Protein AF-A0A7X2RWZ2-F1 (afdb_monomer)

Mean predicted aligned error: 3.16 Å

InterPro domains:
  IPR001826 RHS protein, conserved region [PF03527] (48-76)

pLDDT: mean 95.61, std 4.51, range [72.75, 98.75]

Structure (mmCIF, N/CA/C/O backbone):
data_AF-A0A7X2RWZ2-F1
#
_entry.id   AF-A0A7X2RWZ2-F1
#
loop_
_atom_site.group_PDB
_atom_site.id
_atom_site.type_symbol
_atom_site.label_atom_id
_atom_site.label_alt_id
_atom_site.label_comp_id
_atom_site.label_asym_id
_atom_site.label_entity_id
_atom_site.label_seq_id
_atom_site.pdbx_PDB_ins_code
_atom_site.Cartn_x
_atom_site.Cartn_y
_atom_site.Cartn_z
_atom_site.occupancy
_atom_site.B_iso_or_equiv
_atom_site.auth_seq_id
_atom_site.auth_comp_id
_atom_site.auth_asym_id
_atom_site.auth_atom_id
_atom_site.pdbx_PDB_model_num
ATOM 1 N N . GLU A 1 1 ? 3.005 1.895 22.714 1.00 75.25 1 GLU A N 1
ATOM 2 C CA . GLU A 1 1 ? 1.857 1.322 21.978 1.00 75.25 1 GLU A CA 1
ATOM 3 C C . GLU A 1 1 ? 2.332 0.119 21.176 1.00 75.25 1 GLU A C 1
ATOM 5 O O . GLU A 1 1 ? 3.485 0.117 20.757 1.00 75.25 1 GLU A O 1
ATOM 10 N N . HIS A 1 2 ? 1.506 -0.920 21.037 1.00 89.50 2 HIS A N 1
ATOM 11 C CA . HIS A 1 2 ? 1.849 -2.140 20.298 1.00 89.50 2 HIS A CA 1
ATOM 12 C C . HIS A 1 2 ? 1.210 -2.079 18.906 1.00 89.50 2 HIS A C 1
ATOM 14 O O . HIS A 1 2 ? 0.019 -1.789 18.804 1.00 89.50 2 HIS A O 1
ATOM 20 N N . LYS A 1 3 ? 1.990 -2.346 17.854 1.00 95.56 3 LYS A N 1
ATOM 21 C CA . LYS A 1 3 ? 1.509 -2.437 16.471 1.00 95.56 3 LYS A CA 1
ATOM 22 C C . LYS A 1 3 ? 1.756 -3.854 15.961 1.00 95.56 3 LYS A C 1
ATOM 24 O O . LYS A 1 3 ? 2.883 -4.341 16.035 1.00 95.56 3 LYS A O 1
ATOM 29 N N . ASN A 1 4 ? 0.706 -4.491 15.456 1.00 97.25 4 ASN A N 1
ATOM 30 C CA . ASN A 1 4 ? 0.766 -5.821 14.861 1.00 97.25 4 ASN A CA 1
ATOM 31 C C . ASN A 1 4 ? 0.959 -5.716 13.352 1.00 97.25 4 ASN A C 1
ATOM 33 O O . ASN A 1 4 ? 0.412 -4.817 12.714 1.00 97.25 4 ASN A O 1
ATOM 37 N N . PHE A 1 5 ? 1.690 -6.671 12.780 1.00 97.75 5 PHE A N 1
ATOM 38 C CA . PHE A 1 5 ? 1.904 -6.755 11.341 1.00 97.75 5 PHE A CA 1
ATOM 39 C C . PHE A 1 5 ? 1.630 -8.171 10.840 1.00 97.75 5 PHE A C 1
ATOM 41 O O . PHE A 1 5 ? 2.129 -9.144 11.406 1.00 97.75 5 PHE A O 1
ATOM 48 N N . LEU A 1 6 ? 0.878 -8.279 9.748 1.00 98.00 6 LEU A N 1
ATOM 49 C CA . LEU A 1 6 ? 0.638 -9.525 9.032 1.00 98.00 6 LEU A CA 1
ATOM 50 C C . LEU A 1 6 ? 1.422 -9.515 7.724 1.00 98.00 6 LEU A C 1
ATOM 52 O O . LEU A 1 6 ? 1.301 -8.579 6.933 1.00 98.00 6 LEU A O 1
ATOM 56 N N . TRP A 1 7 ? 2.168 -10.585 7.472 1.00 97.50 7 TRP A N 1
ATOM 57 C CA . TRP A 1 7 ? 3.031 -10.718 6.303 1.00 97.50 7 TRP A CA 1
ATOM 58 C C . TRP A 1 7 ? 2.726 -11.992 5.517 1.00 97.50 7 TRP A C 1
ATOM 60 O O . TRP A 1 7 ? 2.376 -13.023 6.088 1.00 97.50 7 TRP A O 1
ATOM 70 N N . GLN A 1 8 ? 2.922 -11.930 4.201 1.00 95.62 8 GLN A N 1
ATOM 71 C CA . GLN A 1 8 ? 2.962 -13.084 3.309 1.00 95.62 8 GLN A CA 1
ATOM 72 C C . GLN A 1 8 ? 4.215 -12.995 2.435 1.00 95.62 8 GLN A C 1
ATOM 74 O O . GLN A 1 8 ? 4.264 -12.245 1.457 1.00 95.62 8 GLN A O 1
ATOM 79 N N . GLY A 1 9 ? 5.243 -13.764 2.795 1.00 94.69 9 GLY A N 1
ATOM 80 C CA . GLY A 1 9 ? 6.578 -13.576 2.227 1.00 94.69 9 GLY A CA 1
ATOM 81 C C . GLY A 1 9 ? 7.091 -12.170 2.549 1.00 94.69 9 GLY A C 1
ATOM 82 O O . GLY A 1 9 ? 7.034 -11.748 3.700 1.00 94.69 9 GLY A O 1
ATOM 83 N N . LEU A 1 10 ? 7.534 -11.430 1.528 1.00 94.19 10 LEU A N 1
ATOM 84 C CA . LEU A 1 10 ? 7.992 -10.037 1.666 1.00 94.19 10 LEU A CA 1
ATOM 85 C C . LEU A 1 10 ? 6.866 -8.994 1.520 1.00 94.19 10 LEU A C 1
ATOM 87 O O . LEU A 1 10 ? 7.140 -7.801 1.445 1.00 94.19 10 LEU A O 1
ATOM 91 N N . ARG A 1 11 ? 5.599 -9.422 1.459 1.00 95.56 11 ARG A N 1
ATOM 92 C CA . ARG A 1 11 ? 4.441 -8.524 1.347 1.00 95.56 11 ARG A CA 1
ATOM 93 C C . ARG A 1 11 ? 3.819 -8.293 2.713 1.00 95.56 11 ARG A C 1
ATOM 95 O O . ARG A 1 11 ? 3.391 -9.254 3.354 1.00 95.56 11 ARG A O 1
ATOM 102 N N . MET A 1 12 ? 3.741 -7.037 3.142 1.00 97.12 12 MET A N 1
ATOM 103 C CA . MET A 1 12 ? 2.991 -6.659 4.337 1.00 97.12 12 MET A CA 1
ATOM 104 C C . MET A 1 12 ? 1.519 -6.601 3.958 1.00 97.12 12 MET A C 1
ATOM 106 O O . MET A 1 12 ? 1.117 -5.720 3.216 1.00 97.12 12 MET A O 1
ATOM 110 N N . LEU A 1 13 ? 0.715 -7.544 4.435 1.00 97.62 13 LEU A N 1
ATOM 111 C CA . LEU A 1 13 ? -0.712 -7.580 4.128 1.00 97.62 13 LEU A CA 1
ATOM 112 C C . LEU A 1 13 ? -1.502 -6.636 5.021 1.00 97.62 13 LEU A C 1
ATOM 114 O O . LEU A 1 13 ? -2.465 -6.035 4.560 1.00 97.62 13 LEU A O 1
ATOM 118 N N . ARG A 1 14 ? -1.121 -6.503 6.293 1.00 98.06 14 ARG A N 1
ATOM 119 C CA . ARG A 1 14 ? -1.842 -5.649 7.237 1.00 98.06 14 ARG A CA 1
ATOM 120 C C . ARG A 1 14 ? -0.921 -5.075 8.303 1.00 98.06 14 ARG A C 1
ATOM 122 O O . ARG A 1 14 ? -0.037 -5.776 8.787 1.00 98.06 14 ARG A O 1
ATOM 129 N N . GLU A 1 15 ? -1.184 -3.840 8.706 1.00 97.81 15 GLU A N 1
ATOM 130 C CA . GLU A 1 15 ? -0.747 -3.285 9.991 1.00 97.81 15 GLU A CA 1
ATOM 131 C C . GLU A 1 15 ? -1.971 -2.928 10.845 1.00 97.81 15 GLU A C 1
ATOM 133 O O . GLU A 1 15 ? -3.013 -2.548 10.308 1.00 97.81 15 GLU A O 1
ATOM 138 N N . GLU A 1 16 ? -1.864 -3.074 12.164 1.00 97.31 16 GLU A N 1
ATOM 139 C CA . GLU A 1 16 ? -2.988 -2.857 13.079 1.00 97.31 16 GLU A CA 1
ATOM 140 C C . GLU A 1 16 ? -2.534 -2.302 14.432 1.00 97.31 16 GLU A C 1
ATOM 142 O O . GLU A 1 16 ? -1.553 -2.760 15.026 1.00 97.31 16 GLU A O 1
ATOM 147 N N . THR A 1 17 ? -3.287 -1.326 14.928 1.00 96.62 17 THR A N 1
ATOM 148 C CA . THR A 1 17 ? -3.253 -0.795 16.295 1.00 96.62 17 THR A 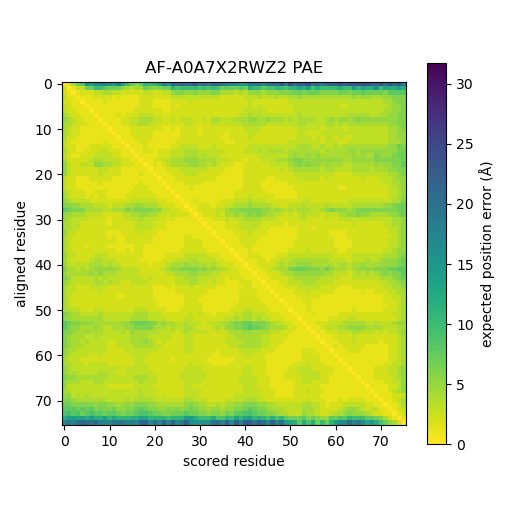CA 1
ATOM 149 C C . THR A 1 17 ? -4.676 -0.829 16.862 1.00 96.62 17 THR A C 1
ATOM 151 O O . THR A 1 17 ? -5.630 -0.949 16.093 1.00 96.62 17 THR A O 1
ATOM 154 N N . PRO A 1 18 ? -4.883 -0.718 18.187 1.00 96.00 18 PRO A N 1
ATOM 155 C CA . PRO A 1 18 ? -6.237 -0.614 18.731 1.00 96.00 18 PRO A CA 1
ATOM 156 C C . PRO A 1 18 ? -7.024 0.512 18.038 1.00 96.00 18 PRO A C 1
ATOM 158 O O . PRO A 1 18 ? -6.562 1.651 18.009 1.00 96.00 18 PRO A O 1
ATOM 161 N N . GLY A 1 19 ? -8.169 0.178 17.437 1.00 95.19 19 GLY A N 1
ATOM 162 C CA . GLY A 1 19 ? -9.037 1.128 16.732 1.00 95.19 19 GLY A CA 1
ATOM 163 C C . GLY A 1 19 ? -8.615 1.510 15.304 1.00 95.19 19 GLY A C 1
ATOM 164 O O . GLY A 1 19 ? -9.323 2.294 14.675 1.00 95.19 19 GLY A O 1
ATOM 165 N N . GLN A 1 20 ? -7.512 0.978 14.756 1.00 97.38 20 GLN A N 1
ATOM 166 C CA . GLN A 1 20 ? -7.082 1.272 13.381 1.00 97.38 20 GLN A CA 1
ATOM 167 C C . GLN A 1 20 ? -6.416 0.071 12.697 1.00 97.38 20 GLN A C 1
ATOM 169 O O . GLN A 1 20 ? -5.538 -0.577 13.262 1.00 97.38 20 GLN A O 1
ATOM 174 N N . SER A 1 21 ? -6.757 -0.179 11.432 1.00 97.62 21 SER A N 1
ATOM 175 C CA . SER A 1 21 ? -6.047 -1.149 10.593 1.00 97.62 21 SER A CA 1
ATOM 176 C C . SER A 1 21 ? -5.857 -0.646 9.166 1.00 97.62 21 SER A C 1
ATOM 178 O O . SER A 1 21 ? -6.712 0.060 8.634 1.00 97.62 21 SER A O 1
ATOM 180 N N . SER A 1 22 ? -4.750 -1.053 8.548 1.00 98.25 22 SER A N 1
ATOM 181 C CA . SER A 1 22 ? -4.436 -0.775 7.145 1.00 98.25 22 SER A CA 1
ATOM 182 C C . SER A 1 22 ? -4.196 -2.099 6.429 1.00 98.25 22 SER A C 1
ATOM 184 O O . SER A 1 22 ? -3.295 -2.842 6.816 1.00 98.25 22 SER A O 1
ATOM 186 N N . LEU A 1 23 ? -4.988 -2.416 5.407 1.00 98.31 23 LEU A N 1
ATOM 187 C CA . LEU A 1 23 ? -4.829 -3.597 4.554 1.00 98.31 23 LEU A CA 1
ATOM 188 C C . LEU A 1 23 ? -4.173 -3.192 3.231 1.00 98.31 23 LEU A C 1
ATOM 190 O O . LEU A 1 23 ? -4.641 -2.261 2.582 1.00 98.31 23 LEU A O 1
ATOM 194 N N . TYR A 1 24 ? -3.152 -3.925 2.799 1.00 98.12 24 TYR A N 1
ATOM 195 C CA . TYR A 1 24 ? -2.473 -3.716 1.523 1.00 98.12 24 TYR A CA 1
ATOM 196 C C . TYR A 1 24 ? -2.801 -4.845 0.551 1.00 98.12 24 TYR A C 1
ATOM 198 O O . TYR A 1 24 ? -2.712 -6.032 0.876 1.00 98.12 24 TYR A O 1
ATOM 206 N N . ILE A 1 25 ? -3.165 -4.455 -0.663 1.00 97.88 25 ILE A N 1
ATOM 207 C CA . ILE A 1 25 ? -3.492 -5.340 -1.774 1.00 97.88 25 ILE A CA 1
ATOM 208 C C . ILE A 1 25 ? -2.387 -5.180 -2.811 1.00 97.88 25 ILE A C 1
ATOM 210 O O . ILE A 1 25 ? -1.982 -4.061 -3.114 1.00 97.88 25 ILE A O 1
ATOM 214 N N . TYR A 1 26 ? -1.915 -6.295 -3.355 1.00 97.50 26 TYR A N 1
ATOM 215 C CA . TYR A 1 26 ? -0.823 -6.344 -4.325 1.00 97.50 26 TYR A CA 1
ATOM 216 C C . TYR A 1 26 ? -1.314 -6.897 -5.656 1.00 97.50 26 TYR A C 1
ATOM 218 O O . TYR A 1 26 ? -2.262 -7.687 -5.695 1.00 97.50 26 TYR A O 1
ATOM 226 N N . GLU A 1 27 ? -0.635 -6.526 -6.735 1.00 95.31 27 GLU A N 1
ATOM 227 C CA . GLU A 1 27 ? -0.871 -7.131 -8.040 1.00 95.31 27 GLU A CA 1
ATOM 228 C C . GLU A 1 27 ? -0.587 -8.651 -8.018 1.00 95.31 27 GLU A C 1
ATOM 230 O O . GLU A 1 27 ? 0.322 -9.120 -7.311 1.00 95.31 27 GLU A O 1
ATOM 235 N N . PRO A 1 28 ? -1.336 -9.461 -8.790 1.00 93.81 28 PRO A N 1
ATOM 236 C CA . PRO A 1 28 ? -1.105 -10.899 -8.870 1.00 93.81 28 PRO A CA 1
ATOM 237 C C . PRO A 1 28 ? 0.334 -11.236 -9.284 1.00 93.81 28 PRO A C 1
ATOM 239 O O . PRO A 1 28 ? 0.832 -10.759 -10.297 1.00 93.81 28 PRO A O 1
ATOM 242 N N . GLY A 1 29 ? 1.004 -12.088 -8.504 1.00 91.38 29 GLY A N 1
ATOM 243 C CA . GLY A 1 29 ? 2.372 -12.536 -8.801 1.00 91.38 29 GLY A CA 1
ATOM 244 C C . GLY A 1 29 ? 3.466 -11.474 -8.625 1.00 91.38 29 GLY A C 1
ATOM 245 O O . GLY A 1 29 ? 4.612 -11.746 -8.969 1.00 91.38 29 GLY A O 1
ATOM 246 N N . SER A 1 30 ? 3.140 -10.302 -8.074 1.00 92.25 30 SER A N 1
ATOM 247 C CA . SER A 1 30 ? 4.059 -9.171 -7.925 1.00 92.25 30 SER A CA 1
ATOM 248 C C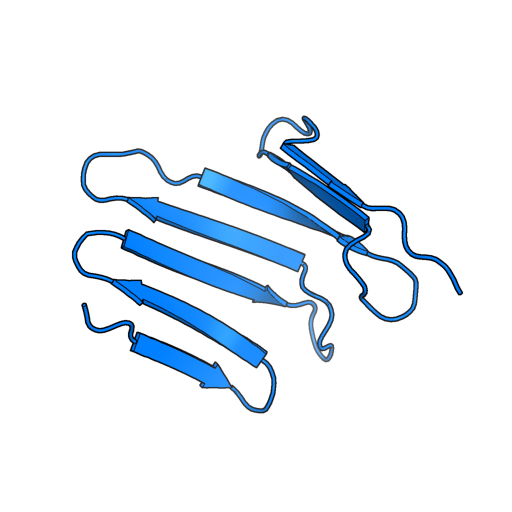 . SER A 1 30 ? 4.187 -8.717 -6.464 1.00 92.25 30 SER A C 1
ATOM 250 O O . SER A 1 30 ? 3.423 -9.122 -5.576 1.00 92.25 30 SER A O 1
ATOM 252 N N . TYR A 1 31 ? 5.188 -7.869 -6.229 1.00 93.69 31 TYR A N 1
ATOM 253 C CA . TYR A 1 31 ? 5.380 -7.095 -5.001 1.00 93.69 31 TYR A CA 1
ATOM 254 C C . TYR A 1 31 ? 4.926 -5.636 -5.154 1.00 93.69 31 TYR A C 1
ATOM 256 O O . TYR A 1 31 ? 4.964 -4.893 -4.175 1.00 93.69 31 TYR A O 1
ATOM 264 N N . ALA A 1 32 ? 4.475 -5.234 -6.345 1.00 95.62 32 ALA A N 1
ATOM 265 C CA . ALA A 1 32 ? 3.914 -3.912 -6.580 1.00 95.62 32 ALA A CA 1
ATOM 266 C C . ALA A 1 32 ? 2.576 -3.767 -5.827 1.00 95.62 32 ALA A C 1
ATOM 268 O O . ALA A 1 32 ? 1.685 -4.619 -5.979 1.00 95.62 32 ALA A O 1
ATOM 269 N N . PRO A 1 33 ? 2.430 -2.742 -4.970 1.00 96.94 33 PRO A N 1
ATOM 270 C CA . PRO A 1 33 ? 1.177 -2.491 -4.282 1.00 96.94 33 PRO A CA 1
ATOM 271 C C . PRO A 1 33 ? 0.145 -1.953 -5.277 1.00 96.94 33 PRO A C 1
ATOM 273 O O . PRO A 1 33 ? 0.454 -1.114 -6.114 1.00 96.94 33 PRO A O 1
ATOM 276 N N . LEU A 1 34 ? -1.088 -2.428 -5.159 1.00 97.44 34 LEU A N 1
ATOM 277 C CA . LEU A 1 34 ? -2.215 -2.027 -5.996 1.00 97.44 34 LEU A CA 1
ATOM 278 C C . LEU A 1 34 ? -3.126 -1.049 -5.252 1.00 97.44 34 LEU A C 1
ATOM 280 O O . LEU A 1 34 ? -3.475 0.015 -5.758 1.00 97.44 34 LEU A O 1
ATOM 284 N N . ALA A 1 35 ? -3.508 -1.404 -4.026 1.00 98.25 35 ALA A N 1
ATOM 285 C CA . ALA A 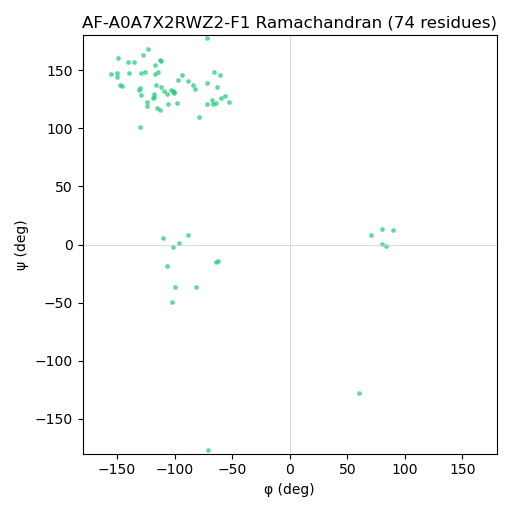1 35 ? -4.435 -0.609 -3.233 1.00 98.25 35 ALA A CA 1
ATOM 286 C C . ALA A 1 35 ? -4.168 -0.736 -1.732 1.00 98.25 35 ALA A C 1
ATOM 288 O O . ALA A 1 35 ? -3.550 -1.697 -1.266 1.00 98.25 35 ALA A O 1
ATOM 289 N N . ARG A 1 36 ? -4.672 0.237 -0.975 1.00 98.19 36 ARG A N 1
ATOM 290 C CA . ARG A 1 36 ? -4.678 0.246 0.488 1.00 98.19 36 ARG A CA 1
ATOM 291 C C . ARG A 1 36 ? -6.077 0.568 0.995 1.00 98.19 36 ARG A C 1
ATOM 293 O O . ARG A 1 36 ? -6.705 1.501 0.500 1.00 98.19 36 ARG A O 1
ATOM 300 N N . VAL A 1 37 ? -6.539 -0.184 1.987 1.00 98.50 37 VAL A N 1
ATOM 301 C CA . VAL A 1 37 ? -7.794 0.081 2.697 1.00 98.50 37 VAL A CA 1
ATOM 302 C C . VAL A 1 37 ? -7.478 0.408 4.143 1.00 98.50 37 VA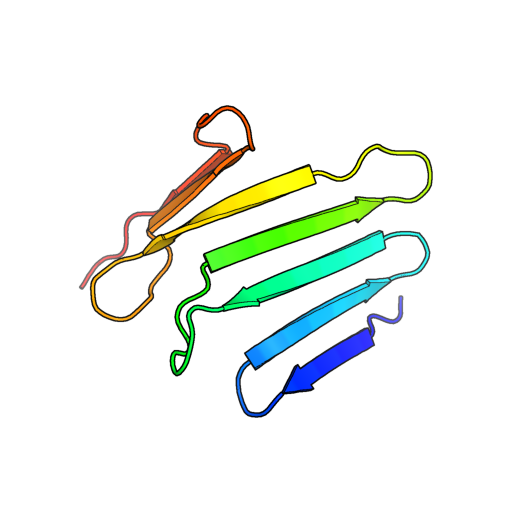L A C 1
ATOM 304 O O . VAL A 1 37 ? -6.964 -0.448 4.864 1.00 98.50 37 VAL A O 1
ATOM 307 N N . ASP A 1 38 ? -7.822 1.619 4.559 1.00 98.19 38 ASP A N 1
ATOM 308 C CA . ASP A 1 38 ? -7.711 2.054 5.944 1.00 98.19 38 ASP A CA 1
ATOM 309 C C . ASP A 1 38 ? -9.079 1.998 6.620 1.00 98.19 38 ASP A C 1
ATOM 311 O O . ASP A 1 38 ? -10.073 2.520 6.108 1.00 98.19 38 ASP A O 1
ATOM 315 N N . GLN A 1 39 ? -9.111 1.379 7.795 1.00 97.94 39 GLN A N 1
ATOM 316 C CA . GLN A 1 39 ? -10.257 1.349 8.691 1.00 97.94 39 GLN A CA 1
ATOM 317 C C . GLN A 1 39 ? -9.856 1.997 10.009 1.00 97.94 39 GLN A C 1
ATOM 319 O O . GLN A 1 39 ? -8.900 1.558 10.648 1.00 97.94 39 GLN A O 1
ATOM 324 N N . ILE A 1 40 ? -10.631 2.991 10.433 1.00 97.62 40 ILE A N 1
ATOM 325 C CA . ILE A 1 40 ? -10.583 3.569 11.778 1.00 97.62 40 ILE A CA 1
ATOM 326 C C . ILE A 1 40 ? -11.933 3.279 12.436 1.00 97.62 40 ILE A C 1
ATOM 328 O O . ILE A 1 40 ? -12.971 3.343 11.776 1.00 97.62 40 ILE A O 1
ATOM 332 N N . GLU A 1 41 ? -11.937 2.881 13.703 1.00 96.50 41 GLU A N 1
ATOM 333 C CA . GLU A 1 41 ? -13.168 2.587 14.436 1.00 96.50 41 GLU A CA 1
ATOM 334 C C . GLU A 1 41 ? -14.073 3.828 14.498 1.00 96.50 41 GLU A C 1
ATOM 336 O O . GLU A 1 41 ? -13.648 4.904 14.909 1.00 96.50 41 GLU A O 1
ATOM 341 N N . GLY A 1 42 ? -15.325 3.678 14.060 1.00 96.75 42 GLY A N 1
ATOM 342 C CA . GLY A 1 42 ? -16.287 4.782 13.989 1.00 96.75 42 GLY A CA 1
ATOM 343 C C . GLY A 1 42 ? -16.190 5.660 12.734 1.00 96.75 42 GLY A C 1
ATOM 344 O O . GLY A 1 42 ? -17.011 6.563 12.590 1.00 96.75 42 GLY A O 1
ATOM 345 N N . GLU A 1 43 ? -15.256 5.392 11.815 1.00 97.44 43 GLU A N 1
ATOM 346 C CA . GLU A 1 43 ? -15.175 6.054 10.506 1.00 97.44 43 GLU A CA 1
ATOM 347 C C . GLU A 1 43 ? -15.501 5.097 9.347 1.00 97.44 43 GLU A C 1
ATOM 349 O O . GLU A 1 43 ? -15.345 3.874 9.442 1.00 97.44 43 GLU A O 1
ATOM 354 N N . ASP A 1 44 ? -15.904 5.677 8.215 1.00 96.88 44 ASP A N 1
ATOM 355 C CA . ASP A 1 44 ? -16.004 4.954 6.949 1.00 96.88 44 ASP A CA 1
ATOM 356 C C . ASP A 1 44 ? -14.619 4.513 6.453 1.00 96.88 44 ASP A C 1
ATOM 358 O O . ASP A 1 44 ? -13.606 5.193 6.648 1.00 96.88 44 ASP A O 1
ATOM 362 N N . GLN A 1 45 ? -14.583 3.378 5.753 1.00 97.00 45 GLN A N 1
ATOM 363 C CA . GLN A 1 45 ? -13.359 2.874 5.134 1.00 97.00 45 GLN A CA 1
ATOM 364 C C . GLN A 1 45 ? -12.839 3.834 4.069 1.00 97.00 45 GLN A C 1
ATOM 366 O O . GLN A 1 45 ? -13.587 4.300 3.206 1.00 97.00 45 GLN A O 1
ATOM 371 N N . LYS A 1 46 ? -11.526 4.066 4.082 1.00 98.19 46 LYS A N 1
ATOM 372 C CA . LYS A 1 46 ? -10.840 4.876 3.073 1.00 98.19 46 LYS A CA 1
ATOM 373 C C . LYS A 1 46 ? -10.056 3.957 2.148 1.00 98.19 46 LYS A C 1
ATOM 375 O O . LYS A 1 46 ? -9.196 3.203 2.596 1.00 98.19 46 LYS A O 1
ATOM 380 N N . LEU A 1 47 ? -10.376 4.021 0.859 1.00 98.31 47 LEU A N 1
ATOM 381 C CA . LEU A 1 47 ? -9.711 3.262 -0.194 1.00 98.31 47 LEU A CA 1
ATOM 382 C C . LEU A 1 47 ? -8.760 4.168 -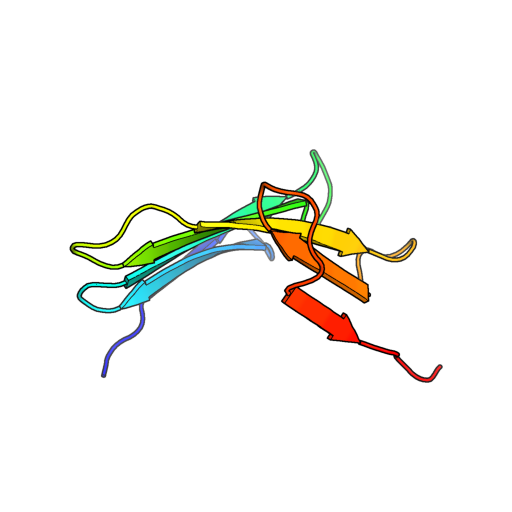0.968 1.00 98.31 47 LEU A C 1
ATOM 384 O O . LEU A 1 47 ? -9.144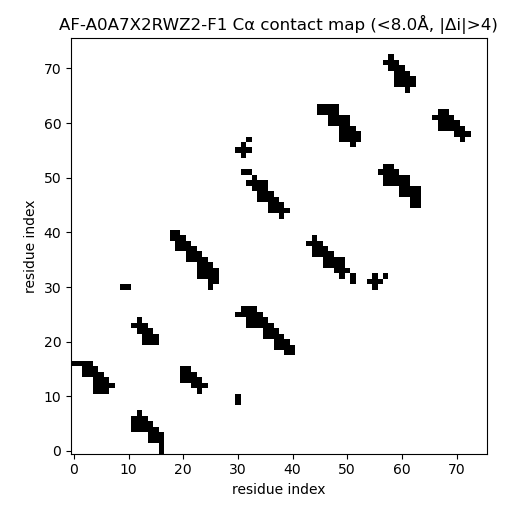 5.257 -1.403 1.00 98.31 47 LEU A O 1
ATOM 388 N N . TYR A 1 48 ? -7.552 3.662 -1.174 1.00 98.62 48 TYR A N 1
ATOM 389 C CA . TYR A 1 48 ? -6.503 4.328 -1.918 1.00 98.62 48 TYR A CA 1
ATOM 390 C C . TYR A 1 48 ? -5.907 3.413 -2.983 1.00 98.62 48 TYR A C 1
ATOM 392 O O . TYR A 1 48 ? -5.781 2.208 -2.762 1.00 98.62 48 TYR A O 1
ATOM 400 N N . TYR A 1 49 ? -5.483 4.000 -4.098 1.00 98.56 49 TYR A N 1
ATOM 401 C CA . TYR A 1 49 ? -4.849 3.303 -5.215 1.00 98.56 49 TYR A CA 1
ATOM 402 C C . TYR A 1 49 ? -3.436 3.817 -5.428 1.00 98.56 49 TYR A C 1
ATOM 404 O O . TYR A 1 49 ? -3.231 5.029 -5.509 1.00 98.56 49 TYR A O 1
ATOM 412 N N . PHE A 1 50 ? -2.480 2.896 -5.506 1.00 98.25 50 PHE A N 1
ATOM 413 C CA . PHE A 1 50 ? -1.089 3.219 -5.790 1.00 98.25 50 PHE A CA 1
ATOM 414 C C . PHE A 1 50 ? -0.875 3.341 -7.296 1.00 98.25 50 PHE A C 1
ATOM 416 O O . PHE A 1 50 ? -1.331 2.495 -8.063 1.00 98.25 50 PHE A O 1
ATOM 423 N N . HIS A 1 51 ? -0.122 4.358 -7.700 1.00 97.69 51 HIS A N 1
ATOM 424 C CA . HIS A 1 51 ? 0.406 4.493 -9.054 1.00 97.69 51 HIS A CA 1
ATOM 425 C C . HIS A 1 51 ? 1.915 4.344 -8.968 1.00 97.69 51 HIS A C 1
ATOM 427 O O . HIS A 1 51 ? 2.576 5.138 -8.294 1.00 97.69 51 HIS A O 1
ATOM 433 N N . THR A 1 52 ? 2.455 3.300 -9.589 1.00 96.25 52 THR A N 1
ATOM 434 C CA . THR A 1 52 ? 3.864 2.928 -9.444 1.00 96.25 52 THR A CA 1
ATOM 435 C C . THR A 1 52 ? 4.653 3.129 -10.731 1.00 96.25 52 THR A C 1
ATOM 437 O O . 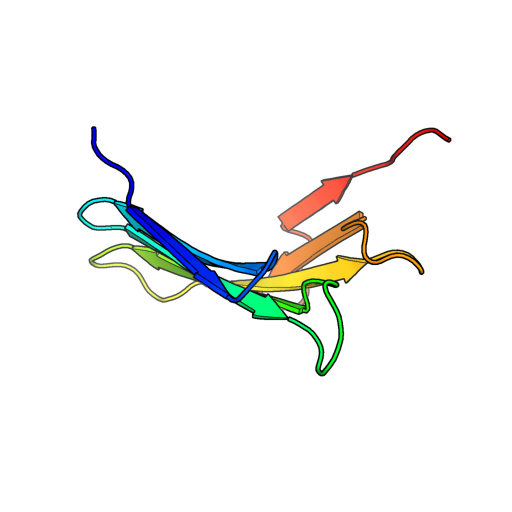THR A 1 52 ? 4.095 3.138 -11.827 1.00 96.25 52 THR A O 1
ATOM 440 N N . ASP A 1 53 ? 5.973 3.238 -10.606 1.00 93.44 53 ASP A N 1
ATOM 441 C CA . ASP A 1 53 ? 6.874 3.050 -11.741 1.00 93.44 53 ASP A CA 1
ATOM 442 C C . ASP A 1 53 ? 6.951 1.568 -12.181 1.00 93.44 53 ASP A C 1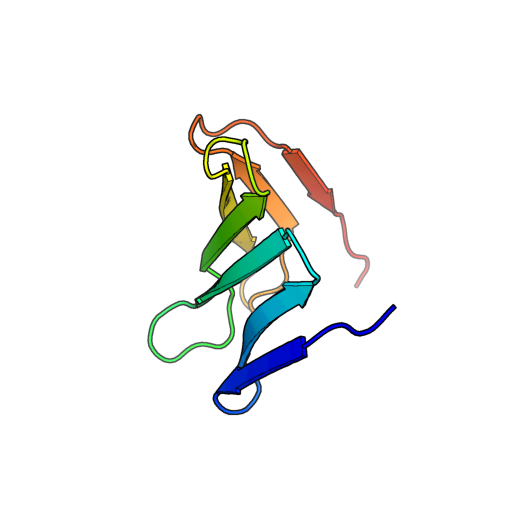
ATOM 444 O O . ASP A 1 53 ? 6.286 0.683 -11.633 1.00 93.44 53 ASP A O 1
ATOM 448 N N . GLN A 1 54 ? 7.809 1.293 -13.166 1.00 90.06 54 GLN A N 1
ATOM 449 C CA . GLN A 1 54 ? 8.017 -0.036 -13.755 1.00 90.06 54 GLN A CA 1
ATOM 450 C C . GLN A 1 54 ? 8.581 -1.108 -12.802 1.00 90.06 54 GLN A C 1
ATOM 452 O O . GLN A 1 54 ? 8.550 -2.286 -13.150 1.00 90.06 54 GLN A O 1
ATOM 457 N N . ILE A 1 55 ? 9.119 -0.731 -11.636 1.00 90.31 55 ILE A N 1
ATOM 458 C CA . ILE A 1 55 ? 9.636 -1.673 -10.627 1.00 90.31 55 ILE A CA 1
ATOM 459 C C . ILE A 1 55 ? 8.761 -1.725 -9.366 1.00 90.31 55 ILE A C 1
ATOM 461 O O . ILE A 1 55 ? 9.109 -2.414 -8.408 1.00 90.31 55 ILE A O 1
ATOM 465 N N . GLY A 1 56 ? 7.615 -1.037 -9.368 1.00 90.62 56 GLY A N 1
ATOM 466 C CA . GLY A 1 56 ? 6.661 -1.040 -8.262 1.00 90.62 56 GLY A CA 1
ATOM 467 C C . GLY A 1 56 ? 6.907 0.043 -7.208 1.00 90.62 56 GLY A C 1
ATOM 468 O O . GLY A 1 56 ? 6.297 -0.021 -6.141 1.00 90.62 56 GLY A O 1
ATOM 469 N N . THR A 1 57 ? 7.765 1.037 -7.476 1.00 94.12 57 THR A N 1
ATOM 470 C CA . THR A 1 57 ? 7.964 2.183 -6.574 1.00 94.12 57 THR A CA 1
ATOM 471 C C . THR A 1 57 ? 6.738 3.096 -6.635 1.00 94.12 57 THR A C 1
ATOM 473 O O . THR A 1 57 ? 6.439 3.603 -7.718 1.00 94.12 57 THR A O 1
ATOM 476 N N . PRO A 1 58 ? 6.025 3.353 -5.523 1.00 95.44 58 PRO A N 1
ATOM 477 C CA . PRO A 1 58 ? 4.884 4.265 -5.525 1.00 95.44 58 PRO A CA 1
ATOM 478 C C . PRO A 1 58 ? 5.291 5.699 -5.860 1.00 95.44 58 PRO A C 1
ATOM 480 O O . PRO A 1 58 ? 6.093 6.289 -5.145 1.00 95.44 58 PRO A O 1
ATOM 483 N N . LEU A 1 59 ? 4.710 6.272 -6.910 1.00 97.19 59 LEU A N 1
ATOM 484 C CA . LEU A 1 59 ? 4.887 7.672 -7.305 1.00 97.19 59 LEU A CA 1
ATOM 485 C C . LEU A 1 59 ? 3.718 8.538 -6.832 1.00 97.19 59 LEU A C 1
ATOM 487 O O . LEU A 1 59 ? 3.927 9.674 -6.414 1.00 97.19 59 LEU A O 1
ATOM 491 N N . GLU A 1 60 ? 2.500 7.995 -6.861 1.00 98.19 60 GLU A N 1
ATOM 492 C CA . GLU A 1 60 ? 1.278 8.681 -6.440 1.00 98.19 60 GLU A CA 1
ATOM 493 C C . GLU A 1 60 ? 0.335 7.740 -5.690 1.00 98.19 60 GLU A C 1
ATOM 495 O O . GLU A 1 60 ? 0.367 6.517 -5.852 1.00 98.19 60 GLU A O 1
ATOM 500 N N . LEU A 1 61 ? -0.537 8.337 -4.882 1.00 98.19 61 LEU A N 1
ATOM 501 C CA . LEU A 1 61 ? -1.672 7.683 -4.255 1.00 98.19 61 LEU A CA 1
ATOM 502 C C . LEU A 1 61 ? -2.927 8.515 -4.520 1.00 98.19 61 LEU A C 1
ATOM 504 O O . LEU A 1 61 ? -2.942 9.716 -4.234 1.00 98.19 61 LEU A O 1
ATOM 508 N N . THR A 1 62 ? -3.987 7.883 -5.016 1.00 98.75 62 THR A N 1
ATOM 509 C CA . THR A 1 62 ? -5.289 8.539 -5.210 1.00 98.75 62 THR A CA 1
ATOM 510 C C . THR A 1 62 ? -6.363 7.954 -4.307 1.00 98.75 62 THR A C 1
ATOM 512 O O . THR A 1 62 ? -6.342 6.757 -4.029 1.00 98.75 62 THR A O 1
ATOM 515 N N . ASP A 1 63 ? -7.327 8.771 -3.884 1.00 98.44 63 ASP A N 1
ATOM 516 C CA . ASP A 1 63 ? -8.543 8.297 -3.217 1.00 98.44 63 ASP A CA 1
ATOM 517 C C . ASP A 1 63 ? -9.505 7.589 -4.197 1.00 98.44 63 ASP A C 1
ATOM 519 O O . ASP A 1 63 ? -9.281 7.528 -5.410 1.00 98.44 63 ASP A O 1
ATOM 523 N N . ALA A 1 64 ? -10.623 7.076 -3.679 1.00 97.50 64 ALA A N 1
ATOM 524 C CA . ALA A 1 64 ? -11.661 6.423 -4.480 1.00 97.50 64 ALA A CA 1
ATOM 525 C C . ALA A 1 64 ? -12.340 7.327 -5.534 1.00 97.50 64 ALA A C 1
ATOM 527 O O . ALA A 1 64 ? -13.028 6.816 -6.416 1.00 97.50 64 ALA A O 1
ATOM 528 N N . LYS A 1 65 ? -12.169 8.652 -5.457 1.00 97.88 65 LYS A N 1
ATOM 529 C CA . LYS A 1 65 ? -12.679 9.628 -6.433 1.00 97.88 65 LYS A CA 1
ATOM 530 C C . LYS A 1 65 ? -11.621 10.008 -7.476 1.00 97.88 65 LYS A C 1
ATOM 532 O O . LYS A 1 65 ? -11.905 10.833 -8.341 1.00 97.88 65 LYS A O 1
ATOM 537 N N . GLY A 1 66 ? -10.423 9.423 -7.405 1.00 97.38 66 GLY A N 1
ATOM 538 C CA . GLY A 1 66 ? -9.305 9.720 -8.298 1.00 97.38 66 GLY A CA 1
ATOM 539 C C . GLY A 1 66 ? -8.540 10.993 -7.932 1.00 97.38 66 GLY A C 1
ATOM 540 O O . GLY A 1 66 ? -7.753 11.478 -8.740 1.00 97.38 66 GLY A O 1
ATOM 541 N N . GLN A 1 67 ? -8.752 11.556 -6.740 1.00 98.50 67 GLN A N 1
ATOM 542 C CA . GLN A 1 67 ? -8.003 12.724 -6.282 1.00 98.50 67 GLN A CA 1
ATOM 543 C C . GLN A 1 67 ? -6.658 12.290 -5.710 1.00 98.50 67 GLN A C 1
ATOM 545 O O . GLN A 1 67 ? -6.603 11.372 -4.893 1.00 98.50 67 GLN A O 1
ATOM 550 N 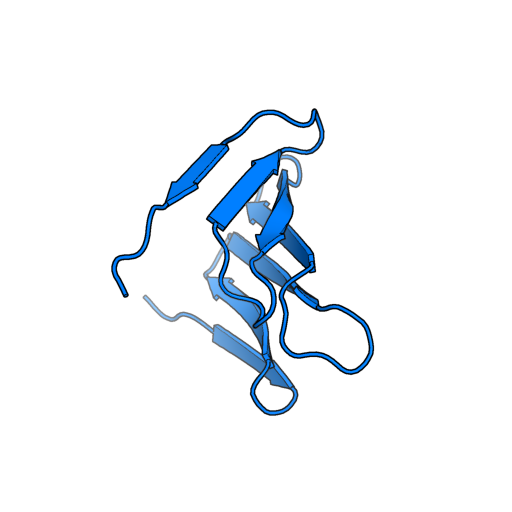N . ILE A 1 68 ? -5.583 12.977 -6.098 1.00 98.25 68 ILE A N 1
ATOM 551 C CA . ILE A 1 68 ? -4.247 12.743 -5.543 1.00 98.25 68 ILE A CA 1
ATOM 552 C C . ILE A 1 68 ? -4.246 13.157 -4.070 1.00 98.25 68 ILE A C 1
ATOM 554 O O . ILE A 1 68 ? -4.509 14.312 -3.738 1.00 98.25 68 ILE A O 1
ATOM 558 N N . VAL A 1 69 ? -3.927 12.208 -3.193 1.00 98.12 69 VAL A N 1
ATOM 559 C CA . VAL A 1 69 ? -3.778 12.431 -1.745 1.00 98.12 69 VAL A CA 1
ATOM 560 C C . VAL A 1 69 ? -2.318 12.398 -1.305 1.00 98.12 69 VAL A C 1
ATOM 562 O O . VAL A 1 69 ? -1.981 12.895 -0.233 1.00 98.12 69 VAL A O 1
ATOM 565 N N . TRP A 1 70 ? -1.445 11.825 -2.134 1.00 97.94 70 TRP A N 1
ATOM 566 C CA . TRP A 1 70 ? -0.007 11.805 -1.921 1.00 97.94 70 TRP A CA 1
ATOM 567 C C . TRP A 1 70 ? 0.729 11.647 -3.253 1.00 97.94 70 TRP A C 1
ATOM 569 O O . TRP A 1 70 ? 0.246 10.967 -4.156 1.00 97.94 70 TRP A O 1
ATOM 579 N N . GLN A 1 71 ? 1.909 12.254 -3.357 1.00 97.56 71 GLN A N 1
ATOM 580 C CA . GLN A 1 71 ? 2.803 12.138 -4.505 1.00 97.56 71 GLN A CA 1
ATOM 581 C C . GLN A 1 71 ? 4.253 12.284 -4.036 1.00 97.56 71 GLN A C 1
ATOM 583 O O . GLN A 1 71 ? 4.537 13.044 -3.106 1.00 97.56 71 GLN A O 1
ATOM 588 N N . ALA A 1 72 ? 5.173 11.589 -4.700 1.00 94.69 72 ALA A N 1
ATOM 589 C CA . ALA A 1 72 ? 6.604 11.741 -4.496 1.00 94.69 72 ALA A CA 1
ATOM 590 C C . ALA A 1 72 ? 7.375 11.796 -5.813 1.00 94.69 72 ALA A C 1
ATOM 592 O O . ALA A 1 72 ? 6.957 11.298 -6.854 1.00 94.69 72 ALA A O 1
ATOM 593 N N . THR A 1 73 ? 8.558 12.399 -5.740 1.00 91.88 73 THR A N 1
ATOM 594 C CA . THR A 1 73 ? 9.546 12.378 -6.814 1.00 91.88 73 THR A CA 1
ATOM 595 C C . THR A 1 73 ? 10.846 11.828 -6.258 1.00 91.88 73 THR A C 1
ATOM 597 O O . THR A 1 73 ? 11.408 12.374 -5.307 1.00 91.88 73 THR A O 1
ATOM 600 N N . TYR A 1 74 ? 11.329 10.752 -6.866 1.00 86.88 74 TYR A N 1
ATOM 601 C CA . TYR A 1 74 ? 12.577 10.105 -6.487 1.00 86.88 74 TYR A CA 1
ATOM 602 C C . TYR A 1 74 ? 13.703 10.586 -7.397 1.00 86.88 74 TYR A C 1
ATOM 604 O O . TYR A 1 74 ? 13.509 10.803 -8.593 1.00 86.88 74 TYR A O 1
ATOM 612 N N . LYS A 1 75 ? 14.888 10.774 -6.818 1.00 85.31 75 LYS A N 1
ATOM 613 C CA . LYS A 1 75 ? 16.113 10.992 -7.590 1.00 85.31 75 LYS A CA 1
ATOM 614 C C . LYS A 1 75 ? 16.732 9.629 -7.896 1.00 85.31 75 LYS A C 1
ATOM 616 O O . LYS A 1 75 ? 16.680 8.750 -7.037 1.00 85.31 75 LYS A O 1
ATOM 621 N N . ALA A 1 76 ? 17.270 9.488 -9.105 1.00 72.75 76 ALA A N 1
ATOM 622 C CA . ALA A 1 76 ? 18.076 8.336 -9.503 1.00 72.75 76 ALA A CA 1
ATOM 623 C C . ALA A 1 76 ? 19.428 8.319 -8.776 1.00 72.75 76 ALA A C 1
ATOM 625 O O . ALA A 1 76 ? 19.926 9.423 -8.444 1.00 72.75 76 ALA A O 1
#

Organism: NCBI:txid1055468

Solvent-accessible surface area (backbone atoms only — not comparable to full-atom values): 4491 Å² total; per-residue (Å²): 139,75,74,50,76,42,68,59,86,95,41,67,38,31,43,35,42,95,62,35,39,39,39,47,41,57,43,89,98,53,86,28,60,40,34,38,41,39,40,41,72,97,52,78,73,46,49,34,38,47,43,54,53,98,85,35,53,71,36,33,31,22,40,85,86,68,46,79,77,46,74,60,84,84,83,134

Nearest PDB structures (foldseek):
  8cp6-assembly1_B  TM=8.836E-01  e=1.598E-04  Pseudomonas aeruginosa
  8qjd-assembly2_B  TM=7.861E-01  e=8.274E-03  Salmonella bongori N268-08
  8qjc-assembly1_A  TM=7.778E-01  e=1.080E-02  Salmonella bongori N268-08
  8qjd-assembly1_A  TM=7.669E-01  e=1.411E-02  Salmonella bongori N268-08
  7pq5-assembly1_L  TM=7.704E-01  e=2.675E-02  Photorhabdus laumondii subsp. laumondii TTO1

Radius of gyration: 13.41 Å; Cα contacts (8 Å, |Δi|>4): 147; chains: 1; bounding box: 34×26×36 Å

Sequence (76 aa):
EHKNFLWQGLRMLREETPGQSSLYIYEPGSYAPLARVDQIEGEDQKLYYFHTDQIGTPLELTDAKGQIVWQATYKA

Foldseek 3Di:
DDKDWDDDVPATQWIDDVQKIKGWDADPPANATAKIWIGGHPDDIWIKGFDADPRRHGAFIATPVRHTPDGDDDDD

Secondary structure (DSSP, 8-state):
---EEEEETTEEEEEEETTEEEEEEE-TTSSSEEEEEEEETTS--EEEEEEE-TTS-EEEEEETTS-EEEE-----